Protein AF-A0A1H1AP13-F1 (afdb_monomer_lite)

Sequence (176 aa):
MIYRETSSQATGSPTQIRQRLNAAIDAIDATTFELAPALESARATYGHYDAITRGYETSLKTLRSADQSDPRVLGLLETGTKMLNTVRTNREFWCERYCQELERTNKLEVVRDQLLAARHRLDVAQQLAEGHAHLASLAAIGEPLPNAANTDQPELREALRLVHEAEALAELKEWS

Organism: NCBI:txid37928

pLDDT: mean 78.12, std 19.16, range [35.0, 97.81]

Foldseek 3Di:
DDDDPPPPPPPDDLVRLLVLLVVLLVLLVVVLVVLVVQLVVLVVQLVVLVVVLVVLVVVLVVLVPDPPVPVVSVVCNVVSVVVSVVSVVSSVVSVVSNVVSVVVSVVSVVLSVLSVVLSVLSVVVVVVVVVVVVVVVVVVVPDDDDDPPDDPPVSVVSSVVSSVVSVVVSPPPVSD

Structure (mmCIF, N/CA/C/O backbone):
data_AF-A0A1H1AP13-F1
#
_entry.id   AF-A0A1H1AP13-F1
#
loop_
_atom_site.group_PDB
_atom_site.id
_atom_site.type_symbol
_atom_site.label_atom_id
_atom_site.label_alt_id
_atom_site.label_comp_id
_atom_site.label_asym_id
_atom_site.label_entity_id
_atom_site.label_seq_id
_atom_site.pdbx_PDB_ins_code
_atom_site.Cartn_x
_atom_site.Cartn_y
_atom_site.Cartn_z
_atom_site.occupancy
_atom_site.B_iso_or_equiv
_atom_site.auth_seq_id
_atom_site.auth_comp_id
_atom_site.auth_asym_id
_atom_site.auth_atom_id
_atom_site.pdbx_PDB_model_num
ATOM 1 N N . MET A 1 1 ? 18.421 39.101 -28.434 1.00 40.34 1 MET A N 1
ATOM 2 C CA . MET A 1 1 ? 17.576 37.928 -28.736 1.00 40.34 1 MET A CA 1
ATOM 3 C C . MET A 1 1 ? 18.443 36.707 -28.468 1.00 40.34 1 MET A C 1
ATOM 5 O O . MET A 1 1 ? 19.355 36.446 -29.237 1.00 40.34 1 MET A O 1
ATOM 9 N N . ILE A 1 2 ? 18.309 36.111 -27.283 1.00 35.38 2 ILE A N 1
ATOM 10 C CA . ILE A 1 2 ? 19.203 35.051 -26.793 1.00 35.38 2 ILE A CA 1
ATOM 11 C C . ILE A 1 2 ? 18.565 33.715 -27.171 1.00 35.38 2 ILE A C 1
ATOM 13 O O . ILE A 1 2 ? 17.457 33.426 -26.723 1.00 35.38 2 ILE A O 1
ATOM 17 N N . TYR A 1 3 ? 19.248 32.929 -28.002 1.00 36.12 3 TYR A N 1
ATOM 18 C CA . TYR A 1 3 ? 18.907 31.530 -28.239 1.00 36.12 3 TYR A CA 1
ATOM 19 C C . TYR A 1 3 ? 19.113 30.761 -26.928 1.00 36.12 3 TYR A C 1
ATOM 21 O O . TYR A 1 3 ? 20.234 30.664 -26.433 1.00 36.12 3 TYR A O 1
ATOM 29 N N . ARG A 1 4 ? 18.031 30.249 -26.331 1.00 36.44 4 ARG A N 1
ATOM 30 C CA . ARG A 1 4 ? 18.119 29.204 -25.306 1.00 36.44 4 ARG A CA 1
ATOM 31 C C . ARG A 1 4 ? 18.186 27.862 -26.025 1.00 36.44 4 ARG A C 1
ATOM 33 O O . ARG A 1 4 ? 17.162 27.298 -26.394 1.00 36.44 4 ARG A O 1
ATOM 40 N N . GLU A 1 5 ? 19.403 27.373 -26.212 1.00 38.59 5 GLU A N 1
ATOM 41 C CA . GLU A 1 5 ? 19.666 25.950 -26.390 1.00 38.59 5 GLU A CA 1
ATOM 42 C C . GLU A 1 5 ? 19.413 25.249 -25.050 1.00 38.59 5 GLU A C 1
ATOM 44 O O . GLU A 1 5 ? 20.238 25.271 -24.142 1.00 38.59 5 GLU A O 1
ATOM 49 N N . THR A 1 6 ? 18.246 24.630 -24.906 1.00 36.41 6 THR A N 1
ATOM 50 C CA . THR A 1 6 ? 18.035 23.553 -23.931 1.00 36.41 6 THR A CA 1
ATOM 51 C C . THR A 1 6 ? 17.378 22.397 -24.660 1.00 36.41 6 THR A C 1
ATOM 53 O O . THR A 1 6 ? 16.194 22.110 -24.514 1.00 36.41 6 THR A O 1
ATOM 56 N N . SER A 1 7 ? 18.163 21.757 -25.516 1.00 35.00 7 SER A N 1
ATOM 57 C CA . SER A 1 7 ? 17.864 20.440 -26.068 1.00 35.00 7 SER A CA 1
ATOM 58 C C . SER A 1 7 ? 19.112 19.592 -25.885 1.00 35.00 7 SER A C 1
ATOM 60 O O . SER A 1 7 ? 19.772 19.212 -26.845 1.00 35.00 7 SER A O 1
ATOM 62 N N . SER A 1 8 ? 19.464 19.340 -24.621 1.00 36.06 8 SER A N 1
ATOM 63 C CA . SER A 1 8 ? 20.385 18.260 -24.274 1.00 36.06 8 SER A CA 1
ATOM 64 C C . SER A 1 8 ? 19.664 16.948 -24.582 1.00 36.06 8 SER A C 1
ATOM 66 O O . SER A 1 8 ? 18.977 16.377 -23.738 1.00 36.06 8 SER A O 1
ATOM 68 N N . GLN A 1 9 ? 19.709 16.538 -25.851 1.00 40.62 9 GLN A N 1
ATOM 69 C CA . GLN A 1 9 ? 19.342 15.195 -26.270 1.00 40.62 9 GLN A CA 1
ATOM 70 C C . GLN A 1 9 ? 20.326 14.248 -25.586 1.00 40.62 9 GLN A C 1
ATOM 72 O O . GLN A 1 9 ? 21.494 14.188 -25.959 1.00 40.62 9 GLN A O 1
ATOM 77 N N . ALA A 1 10 ? 19.868 13.545 -24.553 1.00 43.41 10 ALA A N 1
ATOM 78 C CA . ALA A 1 10 ? 20.636 12.489 -23.916 1.00 43.41 10 ALA A CA 1
ATOM 79 C C . ALA A 1 10 ? 20.844 11.340 -24.920 1.00 43.41 10 ALA A C 1
ATOM 81 O O . ALA A 1 10 ? 20.030 10.426 -25.029 1.00 43.41 10 ALA A O 1
ATOM 82 N N . THR A 1 11 ? 21.936 11.398 -25.680 1.00 51.25 11 THR A N 1
ATOM 83 C CA . THR A 1 11 ? 22.411 10.352 -26.591 1.00 51.25 11 THR A CA 1
ATOM 84 C C . THR A 1 11 ? 23.177 9.289 -25.803 1.00 51.25 11 THR A C 1
ATOM 86 O O . THR A 1 11 ? 24.394 9.155 -25.902 1.00 51.25 11 THR A O 1
ATOM 89 N N . GLY A 1 12 ? 22.461 8.533 -24.967 1.00 58.34 12 GLY A N 1
ATOM 90 C CA . GLY A 1 12 ? 23.021 7.342 -24.327 1.00 58.34 12 GLY A CA 1
ATOM 91 C C . GLY A 1 12 ? 23.107 6.185 -25.321 1.00 58.34 12 GLY A C 1
ATOM 92 O O . GLY A 1 12 ? 22.178 5.971 -26.101 1.00 58.34 12 GLY A O 1
ATOM 93 N N . SER A 1 13 ? 24.194 5.411 -25.299 1.00 74.12 13 SER A N 1
ATOM 94 C CA . SER A 1 13 ? 24.236 4.156 -26.056 1.00 74.12 13 SER A CA 1
ATOM 95 C C . SER A 1 13 ? 23.138 3.203 -25.550 1.00 74.12 13 SER A C 1
ATOM 97 O O . SER A 1 13 ? 22.792 3.249 -24.366 1.00 74.12 13 SER A O 1
ATOM 99 N N . PRO A 1 14 ? 22.593 2.300 -26.385 1.00 74.56 14 PRO A N 1
ATOM 100 C CA . PRO A 1 14 ? 21.587 1.325 -25.952 1.00 74.56 14 PRO A CA 1
ATOM 101 C C . PRO A 1 14 ? 21.986 0.545 -24.684 1.00 74.56 14 PRO A C 1
ATOM 103 O O . PRO A 1 14 ? 21.161 0.292 -23.811 1.00 74.56 14 PRO A O 1
ATOM 106 N N . THR A 1 15 ? 23.280 0.253 -24.519 1.00 78.50 15 THR A N 1
ATOM 107 C CA . THR A 1 15 ? 23.839 -0.357 -23.303 1.00 78.50 15 THR A CA 1
ATOM 108 C C . THR A 1 15 ? 23.698 0.540 -22.070 1.00 78.50 15 THR A C 1
ATOM 110 O O . THR A 1 15 ? 23.316 0.055 -21.007 1.00 78.50 15 THR A O 1
ATOM 113 N N . GLN A 1 16 ? 23.961 1.844 -22.196 1.00 77.88 16 GLN A N 1
ATOM 114 C CA . GLN A 1 16 ? 23.787 2.815 -21.107 1.00 77.88 16 GLN A CA 1
ATOM 115 C C . GLN A 1 16 ? 22.308 2.992 -20.738 1.00 77.88 16 GLN A C 1
ATOM 117 O O . GLN A 1 16 ? 21.977 3.095 -19.559 1.00 77.88 16 GLN A O 1
ATOM 122 N N . ILE A 1 17 ? 21.407 2.979 -21.727 1.00 76.94 17 ILE A N 1
ATOM 123 C CA . ILE A 1 17 ? 19.957 3.049 -21.490 1.00 76.94 17 ILE A CA 1
ATOM 124 C C . ILE A 1 17 ? 19.484 1.798 -20.743 1.00 76.94 17 ILE A C 1
ATOM 126 O O . ILE A 1 17 ? 18.766 1.917 -19.753 1.00 76.94 17 ILE A O 1
ATOM 130 N N . ARG A 1 18 ? 19.948 0.606 -21.142 1.00 82.69 18 ARG A N 1
ATOM 131 C CA . ARG A 1 18 ? 19.643 -0.643 -20.428 1.00 82.69 18 ARG A CA 1
ATOM 132 C C . ARG A 1 18 ? 20.149 -0.613 -18.982 1.00 82.69 18 ARG A C 1
ATOM 134 O O . ARG A 1 18 ? 19.433 -1.040 -18.083 1.00 82.69 18 ARG A O 1
ATOM 141 N N . GLN A 1 19 ? 21.357 -0.097 -18.746 1.00 86.44 19 GLN A N 1
ATOM 142 C CA . GLN A 1 19 ? 21.902 0.049 -17.391 1.00 86.44 19 GLN A CA 1
ATOM 143 C C . GLN A 1 19 ? 21.052 0.987 -16.526 1.00 86.44 19 GLN A C 1
ATOM 145 O O . GLN A 1 19 ? 20.745 0.634 -15.391 1.00 86.44 19 GLN A O 1
ATOM 150 N N . ARG A 1 20 ? 20.620 2.135 -17.065 1.00 82.31 20 ARG A N 1
ATOM 151 C CA . ARG A 1 20 ? 19.734 3.073 -16.353 1.00 82.31 20 ARG A CA 1
ATOM 152 C C . ARG A 1 20 ? 18.362 2.467 -16.061 1.00 82.31 20 ARG A C 1
ATOM 154 O O . ARG A 1 20 ? 17.877 2.605 -14.946 1.00 82.31 20 ARG A O 1
ATOM 161 N N . LEU A 1 21 ? 17.774 1.744 -17.018 1.00 83.69 21 LEU A N 1
ATOM 162 C CA . LEU A 1 21 ? 16.519 1.011 -16.810 1.00 83.69 21 LEU A CA 1
ATOM 163 C C . LEU A 1 21 ? 16.643 -0.021 -15.684 1.00 83.69 21 LEU A C 1
ATOM 165 O O . LEU A 1 21 ? 15.774 -0.080 -14.823 1.00 83.69 21 LEU A O 1
ATOM 169 N N . ASN A 1 22 ? 17.724 -0.807 -15.662 1.00 87.50 22 ASN A N 1
ATOM 170 C CA . ASN A 1 22 ? 17.950 -1.782 -14.593 1.00 87.50 22 ASN A CA 1
ATOM 171 C C . ASN A 1 22 ? 18.144 -1.099 -13.234 1.00 87.50 22 ASN A C 1
ATOM 173 O O . ASN A 1 22 ? 17.506 -1.505 -12.275 1.00 87.50 22 ASN A O 1
ATOM 177 N N . ALA A 1 23 ? 18.939 -0.027 -13.166 1.00 85.94 23 ALA A N 1
ATOM 178 C CA . ALA A 1 23 ? 19.123 0.725 -11.926 1.00 85.94 23 ALA A CA 1
ATOM 179 C C . ALA A 1 23 ? 17.803 1.326 -11.403 1.00 85.94 23 ALA A C 1
ATOM 181 O O . ALA A 1 23 ? 17.559 1.310 -10.201 1.00 85.94 23 ALA A O 1
ATOM 182 N N . ALA A 1 24 ? 16.935 1.820 -12.294 1.00 83.75 24 ALA A N 1
ATOM 183 C CA . ALA A 1 24 ? 15.614 2.326 -11.924 1.00 83.75 24 ALA A CA 1
ATOM 184 C C . ALA A 1 24 ? 14.678 1.211 -11.420 1.00 83.75 24 ALA A C 1
ATOM 186 O O . ALA A 1 24 ? 13.960 1.416 -10.444 1.00 83.75 24 ALA A O 1
ATOM 187 N N . ILE A 1 25 ? 14.707 0.027 -12.045 1.00 88.50 25 ILE A 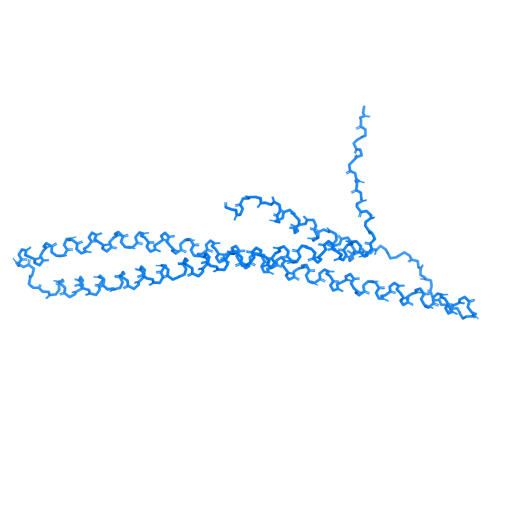N 1
ATOM 188 C CA . ILE A 1 25 ? 13.960 -1.152 -11.572 1.00 88.50 25 ILE A CA 1
ATOM 189 C C . ILE A 1 25 ? 14.455 -1.573 -10.182 1.00 88.50 25 ILE A C 1
ATOM 191 O O . ILE A 1 25 ? 13.638 -1.742 -9.282 1.00 88.50 25 ILE A O 1
ATOM 195 N N . ASP A 1 26 ? 15.773 -1.678 -9.990 1.00 88.94 26 ASP A N 1
ATOM 196 C CA . ASP A 1 26 ? 16.375 -2.061 -8.708 1.00 88.94 26 ASP A CA 1
ATOM 197 C C . ASP A 1 26 ? 16.027 -1.053 -7.598 1.00 88.94 26 ASP A C 1
ATOM 199 O O . ASP A 1 26 ? 15.736 -1.444 -6.467 1.00 88.94 26 ASP A O 1
ATOM 203 N N . ALA A 1 27 ? 16.005 0.246 -7.918 1.00 86.50 27 ALA A N 1
ATOM 204 C CA . ALA A 1 27 ? 15.595 1.292 -6.985 1.00 86.50 27 ALA A CA 1
ATOM 205 C C . ALA A 1 27 ? 14.118 1.157 -6.578 1.00 86.50 27 ALA A C 1
ATOM 207 O O . ALA A 1 27 ? 13.807 1.227 -5.390 1.00 86.50 27 ALA A O 1
ATOM 208 N N . ILE A 1 28 ? 13.213 0.909 -7.532 1.00 86.81 28 ILE A N 1
ATOM 209 C CA . ILE A 1 28 ? 11.789 0.692 -7.232 1.00 86.81 28 ILE A CA 1
ATOM 2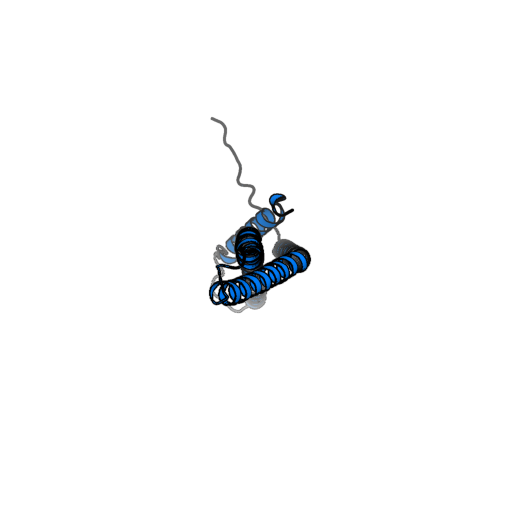10 C C . ILE A 1 28 ? 11.585 -0.580 -6.406 1.00 86.81 28 ILE A C 1
ATOM 212 O O . ILE A 1 28 ? 10.776 -0.572 -5.477 1.00 86.81 28 ILE A O 1
ATOM 216 N N . ASP A 1 29 ? 12.321 -1.653 -6.697 1.00 88.38 29 ASP A N 1
ATOM 217 C CA . ASP A 1 29 ? 12.256 -2.899 -5.929 1.00 88.38 29 ASP A CA 1
ATOM 218 C C . ASP A 1 29 ? 12.717 -2.678 -4.480 1.00 88.38 29 ASP A C 1
ATOM 220 O O . ASP A 1 29 ? 12.054 -3.138 -3.546 1.00 88.38 29 ASP A O 1
ATOM 224 N N . ALA A 1 30 ? 13.785 -1.900 -4.274 1.00 88.75 30 ALA A N 1
ATOM 225 C CA . ALA A 1 30 ? 14.239 -1.507 -2.942 1.00 88.75 30 ALA A CA 1
ATOM 226 C C . ALA A 1 30 ? 13.192 -0.659 -2.199 1.00 88.75 30 ALA A C 1
ATOM 228 O O . ALA A 1 30 ? 12.838 -0.978 -1.065 1.00 88.75 30 ALA A O 1
ATOM 229 N N . THR A 1 31 ? 12.626 0.369 -2.840 1.00 88.19 31 THR A N 1
ATOM 230 C CA . THR A 1 31 ? 11.577 1.205 -2.228 1.00 88.19 31 THR A CA 1
ATOM 231 C C . THR A 1 31 ? 10.316 0.399 -1.910 1.00 88.19 31 THR A C 1
ATOM 233 O O . THR A 1 31 ? 9.718 0.567 -0.849 1.00 88.19 31 THR A O 1
ATOM 236 N N . THR A 1 32 ? 9.913 -0.519 -2.789 1.00 88.75 32 THR A N 1
ATOM 237 C CA . THR A 1 32 ? 8.756 -1.397 -2.559 1.00 88.75 32 THR A CA 1
ATOM 238 C C . THR A 1 32 ? 8.997 -2.313 -1.359 1.00 88.75 32 THR A C 1
ATOM 240 O O . THR A 1 32 ? 8.108 -2.493 -0.524 1.00 88.75 32 THR A O 1
ATOM 243 N N . PHE A 1 33 ? 10.214 -2.847 -1.228 1.00 89.56 33 PHE A N 1
ATOM 244 C CA . PHE A 1 33 ? 10.619 -3.641 -0.071 1.00 89.56 33 PHE A CA 1
ATOM 245 C C . PHE A 1 33 ? 10.576 -2.830 1.235 1.00 89.56 33 PHE A C 1
ATOM 247 O O . PHE A 1 33 ? 10.092 -3.331 2.249 1.00 89.56 33 PHE A O 1
ATOM 254 N N . GLU A 1 34 ? 11.021 -1.571 1.214 1.00 89.44 34 GLU A N 1
ATOM 255 C CA . GLU A 1 34 ? 10.985 -0.670 2.375 1.00 89.44 34 GLU A CA 1
ATOM 256 C C . GLU A 1 34 ? 9.564 -0.235 2.773 1.00 89.44 34 GLU A C 1
ATOM 258 O O . GLU A 1 34 ? 9.293 -0.043 3.959 1.00 89.44 34 GLU A O 1
ATOM 263 N N . LEU A 1 35 ? 8.638 -0.117 1.815 1.00 89.44 35 LEU A N 1
ATOM 264 C CA . LEU A 1 35 ? 7.238 0.248 2.071 1.00 89.44 35 LEU A CA 1
ATOM 265 C C . LEU A 1 35 ? 6.383 -0.925 2.571 1.00 89.44 35 LEU A C 1
ATOM 267 O O . LEU A 1 35 ? 5.387 -0.705 3.265 1.00 89.44 35 LEU A O 1
ATOM 271 N N . ALA A 1 36 ? 6.755 -2.170 2.263 1.00 90.62 36 ALA A N 1
ATOM 272 C CA . ALA A 1 36 ? 5.966 -3.348 2.630 1.00 90.62 36 ALA A CA 1
ATOM 273 C C . ALA A 1 36 ? 5.649 -3.446 4.144 1.00 90.62 36 ALA A C 1
ATOM 275 O O . ALA A 1 36 ? 4.489 -3.701 4.488 1.00 90.62 36 ALA A O 1
ATOM 276 N N . PRO A 1 37 ? 6.593 -3.181 5.075 1.00 93.69 37 PRO A N 1
ATOM 277 C CA . PRO A 1 37 ? 6.293 -3.134 6.506 1.00 93.69 37 PRO A CA 1
ATOM 278 C C . PRO A 1 37 ? 5.300 -2.033 6.894 1.00 93.69 37 PRO A C 1
ATOM 280 O O . PRO A 1 37 ? 4.475 -2.246 7.783 1.00 93.69 37 PRO A O 1
ATOM 283 N N . ALA A 1 38 ? 5.360 -0.863 6.249 1.00 90.19 38 ALA A N 1
ATOM 284 C CA . ALA A 1 38 ? 4.451 0.247 6.530 1.00 90.19 38 ALA A CA 1
ATOM 285 C C . ALA A 1 38 ? 3.016 -0.091 6.100 1.00 90.19 38 ALA A C 1
ATOM 287 O O . ALA A 1 38 ? 2.081 0.100 6.882 1.00 90.19 38 ALA A O 1
ATOM 288 N N . LEU A 1 39 ? 2.853 -0.681 4.911 1.00 94.31 39 LEU A N 1
ATOM 289 C CA . LEU A 1 39 ? 1.562 -1.149 4.408 1.00 94.31 39 LEU A CA 1
ATOM 290 C C . LEU A 1 39 ? 0.963 -2.241 5.306 1.00 94.31 39 LEU A C 1
ATOM 292 O O . LEU A 1 39 ? -0.210 -2.160 5.680 1.00 94.31 39 LEU A O 1
ATOM 296 N N . GLU A 1 40 ? 1.762 -3.242 5.689 1.00 95.38 40 GLU A N 1
ATOM 297 C CA . GLU A 1 40 ? 1.299 -4.330 6.557 1.00 95.38 40 GLU A CA 1
ATOM 298 C C . GLU A 1 40 ? 0.945 -3.816 7.961 1.00 95.38 40 GLU A C 1
ATOM 300 O O . GLU A 1 40 ? -0.089 -4.186 8.517 1.00 95.38 40 GLU A O 1
ATOM 305 N N . SER A 1 41 ? 1.738 -2.891 8.511 1.00 95.06 41 SER A N 1
ATOM 306 C CA . SER A 1 41 ? 1.453 -2.241 9.794 1.00 95.06 41 SER A CA 1
ATOM 307 C C . SER A 1 41 ? 0.145 -1.442 9.759 1.00 95.06 41 SER A C 1
ATOM 309 O O . SER A 1 41 ? -0.701 -1.593 10.648 1.00 95.06 41 SER A O 1
ATOM 311 N N . ALA A 1 42 ? -0.075 -0.640 8.712 1.00 93.88 42 ALA A N 1
ATOM 312 C CA . ALA A 1 42 ? -1.309 0.122 8.539 1.00 93.88 42 ALA A CA 1
ATOM 313 C C . ALA A 1 42 ? -2.528 -0.805 8.403 1.00 93.88 42 ALA A C 1
ATOM 315 O O . ALA A 1 42 ? -3.545 -0.593 9.067 1.00 93.88 42 ALA A O 1
ATOM 316 N N . ARG A 1 43 ? -2.405 -1.882 7.615 1.00 97.19 43 ARG A N 1
ATOM 317 C CA . ARG A 1 43 ? -3.446 -2.902 7.435 1.00 97.19 43 ARG A CA 1
ATOM 318 C C . ARG A 1 43 ? -3.796 -3.607 8.745 1.00 97.19 43 ARG A C 1
ATOM 320 O O . ARG A 1 43 ? -4.975 -3.719 9.087 1.00 97.19 43 ARG A O 1
ATOM 327 N N . ALA A 1 44 ? -2.788 -4.072 9.482 1.00 97.50 44 ALA A N 1
ATOM 328 C CA . ALA A 1 44 ? -2.972 -4.757 10.757 1.00 97.50 44 ALA A CA 1
ATOM 329 C C . ALA A 1 44 ? -3.622 -3.832 11.795 1.00 97.50 44 ALA A C 1
ATOM 331 O O . ALA A 1 44 ? -4.567 -4.226 12.483 1.00 97.50 44 ALA A O 1
ATOM 332 N N . THR A 1 45 ? -3.169 -2.578 11.864 1.00 97.25 45 THR A N 1
ATOM 333 C CA . THR A 1 45 ? -3.689 -1.586 12.811 1.00 97.25 45 THR A CA 1
ATOM 334 C C . THR A 1 45 ? -5.130 -1.198 12.487 1.00 97.25 45 THR A C 1
ATOM 336 O O . THR A 1 45 ? -5.980 -1.183 13.381 1.00 97.25 45 THR A O 1
ATOM 339 N N . TYR A 1 46 ? -5.448 -0.969 11.211 1.00 97.00 46 TYR A N 1
ATOM 340 C CA . TYR A 1 46 ? -6.824 -0.765 10.759 1.00 97.00 46 TYR A CA 1
ATOM 341 C C . TYR A 1 46 ? -7.725 -1.949 11.144 1.00 97.00 46 TYR A C 1
ATOM 343 O O . TYR A 1 46 ? -8.776 -1.751 11.759 1.00 97.00 46 TYR A O 1
ATOM 351 N N . GLY A 1 47 ? -7.289 -3.184 10.864 1.00 96.81 47 GLY A N 1
ATOM 352 C CA . GLY A 1 47 ? -8.027 -4.396 11.227 1.00 96.81 47 GLY A CA 1
ATOM 353 C C . GLY A 1 47 ? -8.256 -4.532 12.736 1.00 96.81 47 GLY A C 1
ATOM 354 O O . GLY A 1 47 ? -9.335 -4.942 13.169 1.00 96.81 47 GLY A O 1
ATOM 355 N N . HIS A 1 48 ? -7.280 -4.124 13.551 1.00 97.81 48 HIS A N 1
ATOM 356 C CA . HIS A 1 48 ? -7.408 -4.106 15.005 1.00 97.81 48 HIS A CA 1
ATOM 357 C C . HIS A 1 48 ? -8.477 -3.110 15.482 1.00 97.81 48 HIS A C 1
ATOM 359 O O . HIS A 1 48 ? -9.371 -3.484 16.246 1.00 97.81 48 HIS A O 1
ATOM 365 N N . TYR A 1 49 ? -8.446 -1.864 14.998 1.00 97.62 49 TYR A N 1
ATOM 366 C CA . TYR A 1 49 ? -9.456 -0.860 15.354 1.00 97.62 49 TYR A CA 1
ATOM 367 C C . TYR A 1 49 ? -10.853 -1.216 14.842 1.00 97.62 49 TYR A C 1
ATOM 369 O O . TYR A 1 49 ? -11.846 -0.932 15.518 1.00 97.62 49 TYR A O 1
ATOM 377 N N . ASP A 1 50 ? -10.958 -1.876 13.690 1.00 97.62 50 ASP A N 1
ATOM 378 C CA . ASP A 1 50 ? -12.230 -2.393 13.194 1.00 97.62 50 ASP A CA 1
ATOM 379 C C . ASP A 1 50 ? -12.806 -3.491 14.108 1.00 97.62 50 ASP A C 1
ATOM 381 O O . ASP A 1 50 ? -13.985 -3.446 14.476 1.00 97.62 50 ASP A O 1
ATOM 385 N N . ALA A 1 51 ? -11.972 -4.432 14.563 1.00 97.69 51 ALA A N 1
ATOM 3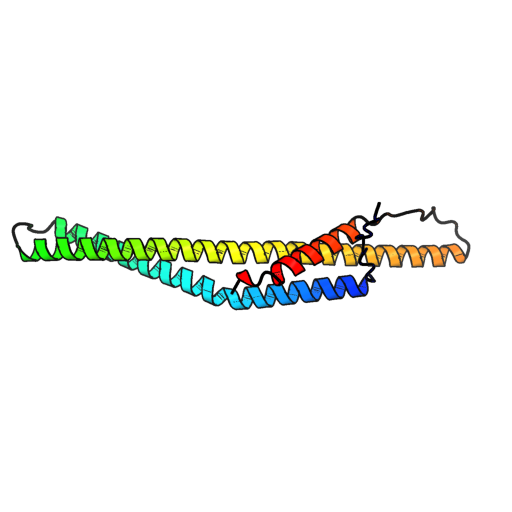86 C CA . ALA A 1 51 ? -12.387 -5.460 15.517 1.00 97.69 51 ALA A CA 1
ATOM 387 C C . ALA A 1 51 ? -12.833 -4.858 16.863 1.00 97.69 51 ALA A C 1
ATOM 389 O O . ALA A 1 51 ? -13.884 -5.235 17.391 1.00 97.69 51 ALA A O 1
ATOM 390 N N . ILE A 1 52 ? -12.087 -3.880 17.393 1.00 97.44 52 ILE A N 1
ATOM 391 C CA . ILE A 1 52 ? -12.455 -3.168 18.627 1.00 97.44 52 ILE A CA 1
ATOM 392 C C . ILE A 1 52 ? -13.784 -2.427 18.448 1.00 97.44 52 ILE A C 1
ATOM 394 O O . ILE A 1 52 ? -14.649 -2.495 19.323 1.00 97.44 52 ILE A O 1
ATOM 398 N N . THR A 1 53 ? -13.980 -1.755 17.308 1.00 97.69 53 THR A N 1
ATOM 399 C CA . THR A 1 53 ? -15.221 -1.027 17.001 1.00 97.69 53 THR A CA 1
ATOM 400 C C . THR A 1 53 ? -16.422 -1.970 17.063 1.00 97.69 53 THR A C 1
ATOM 402 O O . THR A 1 53 ? -17.381 -1.697 17.787 1.00 97.69 53 THR A O 1
ATOM 405 N N . ARG A 1 54 ? -16.340 -3.128 16.394 1.00 97.19 54 ARG A N 1
ATOM 406 C CA . ARG A 1 54 ? -17.392 -4.160 16.422 1.00 97.19 54 ARG A CA 1
ATOM 407 C C . ARG A 1 54 ? -17.632 -4.719 17.828 1.00 97.19 54 ARG A C 1
ATOM 409 O O . ARG A 1 54 ? -18.781 -4.971 18.205 1.00 97.19 54 ARG A O 1
ATOM 416 N N . GLY A 1 55 ? -16.575 -4.877 18.626 1.00 97.31 55 GLY A N 1
ATOM 417 C CA . GLY A 1 55 ? -16.670 -5.297 20.027 1.00 97.31 55 GLY A CA 1
ATOM 418 C C . GLY A 1 55 ? -17.450 -4.303 20.892 1.00 97.31 55 GLY A C 1
ATOM 419 O O . GLY A 1 55 ? -18.371 -4.697 21.616 1.00 97.31 55 GLY A O 1
ATOM 420 N N . TYR A 1 56 ? -17.147 -3.008 20.776 1.00 97.00 56 TYR A N 1
ATOM 421 C CA . TYR A 1 56 ? -17.891 -1.953 21.470 1.00 97.00 56 TYR A CA 1
ATOM 422 C C . TYR A 1 56 ? -19.339 -1.858 21.000 1.00 97.00 56 TYR A C 1
ATOM 424 O O . TYR A 1 56 ? -20.237 -1.762 21.832 1.00 97.00 56 TYR A O 1
ATOM 432 N N . GLU A 1 57 ? -19.594 -1.919 19.692 1.00 96.81 57 GLU A N 1
ATOM 433 C CA . GLU A 1 57 ? -20.954 -1.897 19.142 1.00 96.81 57 GLU A CA 1
ATOM 434 C C . GLU A 1 57 ? -21.804 -3.050 19.682 1.00 96.81 57 GLU A C 1
ATOM 436 O O . GLU A 1 57 ? -22.944 -2.837 20.103 1.00 96.81 57 GLU A O 1
ATOM 441 N N . THR A 1 58 ? -21.229 -4.252 19.742 1.00 96.88 58 THR A N 1
ATOM 442 C CA . THR A 1 58 ? -21.885 -5.438 20.307 1.00 96.88 58 THR A CA 1
ATOM 443 C C . THR A 1 58 ? -22.167 -5.254 21.797 1.00 96.88 58 THR A C 1
ATOM 445 O O . THR A 1 58 ? -23.290 -5.469 22.249 1.00 96.88 58 THR A O 1
ATOM 448 N N . SER A 1 59 ? -21.176 -4.788 22.558 1.00 95.12 59 SER A N 1
ATOM 449 C CA . SER A 1 59 ? -21.295 -4.591 24.007 1.00 95.12 59 SER A CA 1
ATOM 450 C C . SER A 1 59 ? -22.329 -3.516 24.352 1.00 95.12 59 SER A C 1
ATOM 452 O O . SER A 1 59 ? -23.174 -3.713 25.223 1.00 95.12 59 SER A O 1
ATOM 454 N N . LEU A 1 60 ? -22.327 -2.399 23.620 1.00 96.12 60 LEU A N 1
ATOM 455 C CA . LEU A 1 60 ? -23.312 -1.328 23.770 1.00 96.12 60 LEU A CA 1
ATOM 456 C C . LEU A 1 60 ? -24.715 -1.775 23.368 1.00 96.12 60 LEU A C 1
ATOM 458 O O . LEU A 1 60 ? -25.680 -1.366 24.006 1.00 96.12 60 LEU A O 1
ATOM 462 N N . LYS A 1 61 ? -24.857 -2.621 22.342 1.00 96.00 61 LYS A N 1
ATOM 463 C CA . LYS A 1 61 ? -26.153 -3.208 21.982 1.00 96.00 61 LYS A CA 1
ATOM 464 C C . LYS A 1 61 ? -26.718 -4.040 23.137 1.00 96.00 61 LYS A C 1
ATOM 466 O O . LYS A 1 61 ? -27.881 -3.858 23.481 1.00 96.00 61 LYS A O 1
ATOM 471 N N . THR A 1 62 ? -25.892 -4.876 23.767 1.00 95.06 62 THR A N 1
ATOM 472 C CA . THR A 1 62 ? -26.284 -5.668 24.944 1.00 95.06 62 THR A CA 1
ATOM 473 C C . THR A 1 62 ? -26.651 -4.778 26.133 1.00 95.06 62 THR A C 1
ATOM 475 O O . THR A 1 62 ? -27.697 -4.974 26.749 1.00 95.06 62 THR A O 1
ATOM 478 N N . LEU A 1 63 ? -25.849 -3.749 26.424 1.00 93.56 63 LEU A N 1
ATOM 479 C CA . LEU A 1 63 ? -26.132 -2.804 27.510 1.00 93.56 63 LEU A CA 1
ATOM 480 C C . LEU A 1 63 ? -27.424 -2.009 27.278 1.00 93.56 63 LEU A C 1
ATOM 482 O O . LEU A 1 63 ? -28.164 -1.763 28.221 1.00 93.56 63 LEU A O 1
ATOM 486 N N . ARG A 1 64 ? -27.743 -1.651 26.028 1.00 93.50 64 ARG A N 1
ATOM 487 C CA . ARG A 1 64 ? -29.001 -0.959 25.687 1.00 93.50 64 ARG A CA 1
ATOM 488 C C . ARG A 1 64 ? -30.237 -1.826 25.915 1.00 93.50 64 ARG A C 1
ATOM 490 O O . ARG A 1 64 ? -31.307 -1.272 26.141 1.00 93.50 64 ARG A O 1
ATOM 497 N N . SER A 1 65 ? -30.100 -3.151 25.852 1.00 92.44 65 SER A N 1
ATOM 498 C CA . SER A 1 65 ? -31.178 -4.091 26.188 1.00 92.44 65 SER A CA 1
ATOM 499 C C . SER A 1 65 ? -31.272 -4.433 27.679 1.00 92.44 65 SER A C 1
ATOM 501 O O . SER A 1 65 ? -32.224 -5.098 28.078 1.00 92.44 65 SER A O 1
ATOM 503 N N . ALA A 1 66 ? -30.300 -4.011 28.493 1.00 91.44 66 ALA A N 1
ATOM 504 C CA . ALA A 1 66 ? -30.339 -4.183 29.941 1.00 91.44 66 ALA A CA 1
ATOM 505 C C . ALA A 1 66 ? -31.240 -3.127 30.606 1.00 91.44 66 ALA A C 1
ATOM 507 O O . ALA A 1 66 ? -31.706 -2.186 29.961 1.00 91.44 66 ALA A O 1
ATOM 508 N N . ASP A 1 67 ? -31.478 -3.281 31.908 1.00 86.69 67 ASP A N 1
ATOM 509 C CA . ASP A 1 67 ? -32.246 -2.317 32.692 1.00 86.69 67 ASP A CA 1
ATOM 510 C C . ASP A 1 67 ? -31.510 -0.969 32.778 1.00 86.69 67 ASP A C 1
ATOM 512 O O . ASP A 1 67 ? -30.515 -0.816 33.487 1.00 86.69 67 ASP A O 1
ATOM 516 N N . GLN A 1 68 ? -32.012 0.018 32.036 1.00 83.25 68 GLN A N 1
ATOM 517 C CA . GLN A 1 68 ? -31.444 1.366 31.979 1.00 83.25 68 GLN A CA 1
ATOM 518 C C . GLN A 1 68 ? -31.817 2.228 33.194 1.00 83.25 68 GLN A C 1
ATOM 520 O O . GLN A 1 68 ? -31.386 3.376 33.270 1.00 83.25 68 GLN A O 1
ATOM 525 N N . SER A 1 69 ? -32.603 1.706 34.142 1.00 88.75 69 SER A N 1
ATOM 526 C CA . SER A 1 69 ? -32.832 2.377 35.424 1.00 88.75 69 SER A CA 1
ATOM 527 C C . SER A 1 69 ? -31.663 2.194 36.402 1.00 88.75 69 SER A C 1
ATOM 529 O O . SER A 1 69 ? -31.524 2.988 37.335 1.00 88.75 69 SER A O 1
ATOM 531 N N . ASP A 1 70 ? -30.772 1.218 36.166 1.00 92.62 70 ASP A N 1
ATOM 532 C CA . ASP A 1 70 ? -29.546 1.057 36.949 1.00 92.62 70 ASP A CA 1
ATOM 533 C C . ASP A 1 70 ? -28.509 2.133 36.546 1.00 92.62 70 ASP A C 1
ATOM 535 O O . ASP A 1 70 ? -28.023 2.143 35.406 1.00 92.62 70 ASP A O 1
ATOM 539 N N . PRO A 1 71 ? -28.093 3.022 37.469 1.00 91.19 71 PRO A N 1
ATOM 540 C CA . PRO A 1 71 ? -27.120 4.075 37.177 1.00 91.19 71 PRO A CA 1
ATOM 541 C C . PRO A 1 71 ? -25.756 3.539 36.712 1.00 91.19 71 PRO A C 1
ATOM 543 O O . PRO A 1 71 ? -25.029 4.235 36.002 1.00 91.19 71 PRO A O 1
ATOM 546 N N . ARG A 1 72 ? -25.399 2.294 37.055 1.00 93.50 72 ARG A N 1
ATOM 547 C CA . ARG A 1 72 ? -24.167 1.647 36.575 1.00 93.50 72 ARG A CA 1
ATOM 548 C C . ARG A 1 72 ? -24.256 1.316 35.089 1.00 93.50 72 ARG A C 1
ATOM 550 O O . ARG A 1 72 ? -23.282 1.511 34.364 1.00 93.50 72 ARG A O 1
ATOM 557 N N . VAL A 1 73 ? -25.422 0.858 34.628 1.00 92.88 73 VAL A N 1
ATOM 558 C CA . VAL A 1 73 ? -25.676 0.571 33.207 1.00 92.88 73 VAL A CA 1
ATOM 559 C C . VAL A 1 73 ? -25.619 1.866 32.400 1.00 92.88 73 VAL A C 1
ATOM 561 O O . VAL A 1 73 ? -24.962 1.902 31.360 1.00 92.88 73 VAL A O 1
ATOM 564 N N . LEU A 1 74 ? -26.207 2.953 32.912 1.00 93.19 74 LEU A N 1
ATOM 565 C CA . LEU A 1 74 ? -26.121 4.277 32.286 1.00 93.19 74 LEU A CA 1
ATOM 566 C C . LEU A 1 74 ? -24.672 4.784 32.184 1.00 93.19 74 LEU A C 1
ATOM 568 O O . LEU A 1 74 ? -24.256 5.223 31.111 1.00 93.19 74 LEU A O 1
ATOM 572 N N . GLY A 1 75 ? -23.874 4.655 33.250 1.00 94.25 75 GLY A N 1
ATOM 573 C CA . GLY A 1 75 ? -22.458 5.044 33.234 1.00 94.25 75 GLY A CA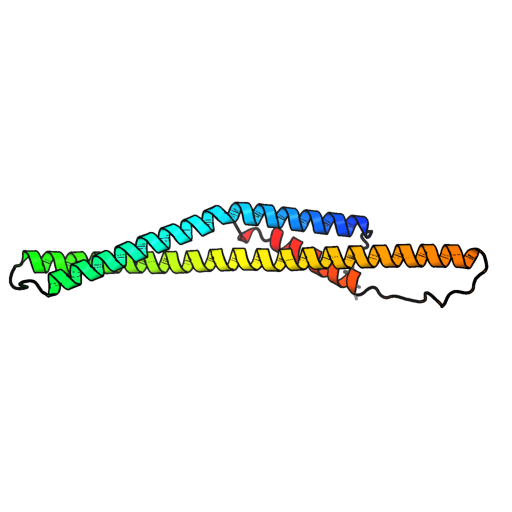 1
ATOM 574 C C . GLY A 1 75 ? -21.608 4.236 32.242 1.00 94.25 75 GLY A C 1
ATOM 575 O O . GLY A 1 75 ? -20.753 4.795 31.546 1.00 94.25 75 GLY A O 1
ATOM 576 N N . LEU A 1 76 ? -21.867 2.928 32.121 1.00 95.25 76 LEU A N 1
ATOM 577 C CA . LEU A 1 76 ? -21.221 2.065 31.125 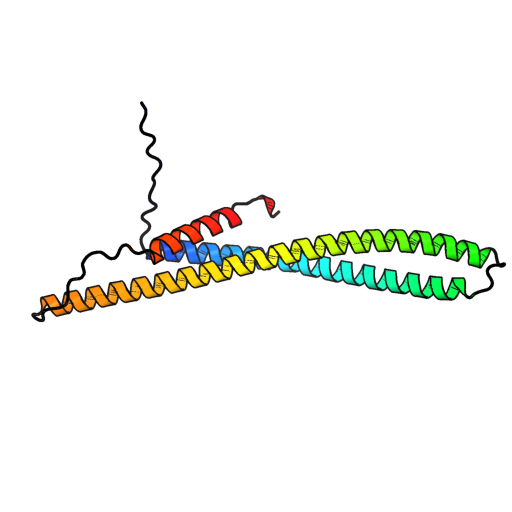1.00 95.25 76 LEU A CA 1
ATOM 578 C C . LEU A 1 76 ? -21.647 2.409 29.693 1.00 95.25 76 LEU A C 1
ATOM 580 O O . LEU A 1 76 ? -20.806 2.399 28.796 1.00 95.25 76 LEU A O 1
ATOM 584 N N . LEU A 1 77 ? -22.921 2.745 29.469 1.00 95.00 77 LEU A N 1
ATOM 585 C CA . LEU A 1 77 ? -23.416 3.199 28.168 1.00 95.00 77 LEU A CA 1
ATOM 586 C C . LEU A 1 77 ? -22.761 4.513 27.741 1.00 95.00 77 LEU A C 1
ATOM 588 O O . LEU A 1 77 ? -22.318 4.627 26.596 1.00 95.00 77 LEU A O 1
ATOM 592 N N . GLU A 1 78 ? -22.663 5.487 28.646 1.00 95.38 78 GLU A N 1
ATOM 593 C CA . GLU A 1 78 ? -22.024 6.771 28.361 1.00 95.38 78 GLU A CA 1
ATOM 594 C C . GLU A 1 78 ? -20.531 6.585 28.057 1.00 95.38 78 GLU A C 1
ATOM 596 O O . GLU A 1 78 ? -20.039 7.032 27.016 1.00 95.38 78 GLU A O 1
ATOM 601 N N . THR A 1 79 ? -19.817 5.867 28.927 1.00 96.00 79 THR A N 1
ATOM 602 C CA . THR A 1 79 ? -18.377 5.613 28.774 1.00 96.00 79 THR A CA 1
ATOM 603 C C . THR A 1 79 ? -18.093 4.800 27.516 1.00 96.00 79 THR A C 1
ATOM 605 O O . THR A 1 79 ? -17.254 5.190 26.705 1.00 96.00 79 THR A O 1
ATOM 608 N N . GLY A 1 80 ? -18.827 3.708 27.298 1.00 96.75 80 GLY A N 1
ATOM 609 C CA . GLY A 1 80 ? -18.673 2.863 26.118 1.00 96.75 80 GLY A CA 1
ATOM 610 C C . GLY A 1 80 ? -18.986 3.609 24.822 1.00 96.75 80 GLY A C 1
ATOM 611 O O . GLY A 1 80 ? -18.298 3.401 23.828 1.00 96.75 80 GLY A O 1
ATOM 612 N N . THR A 1 81 ? -19.957 4.531 24.827 1.00 97.00 81 THR A N 1
ATOM 613 C CA . THR A 1 81 ? -20.254 5.378 23.659 1.00 97.00 81 THR A CA 1
ATOM 614 C C . THR A 1 81 ? -19.107 6.347 23.364 1.00 97.00 81 THR A C 1
ATOM 616 O O . THR A 1 81 ? -18.711 6.483 22.207 1.00 97.00 81 THR A O 1
ATOM 619 N N . LYS A 1 82 ? -18.521 6.977 24.393 1.00 97.25 82 LYS A N 1
ATOM 620 C CA . LYS A 1 82 ? -17.334 7.836 24.229 1.00 97.25 82 LYS A CA 1
ATOM 621 C C . LYS A 1 82 ? -16.144 7.045 23.682 1.00 97.25 82 LYS A C 1
ATOM 623 O O . LYS A 1 82 ? -15.528 7.477 22.713 1.00 97.25 82 LYS A O 1
ATOM 628 N N . MET A 1 83 ? -15.864 5.867 24.246 1.00 96.25 83 MET A N 1
ATOM 629 C CA . MET A 1 83 ? -14.778 5.000 23.775 1.00 96.25 83 MET A CA 1
ATOM 630 C C . MET A 1 83 ? -15.005 4.522 22.338 1.00 96.25 83 MET A C 1
ATOM 632 O O . MET A 1 83 ? -14.077 4.574 21.536 1.00 96.25 83 MET A O 1
ATOM 636 N N . LEU A 1 84 ? -16.233 4.125 21.985 1.00 97.44 84 LEU A N 1
ATOM 637 C CA . LEU A 1 84 ? -16.585 3.742 20.617 1.00 97.44 84 LEU A CA 1
ATOM 638 C C . LEU A 1 84 ? -16.299 4.875 19.627 1.00 97.44 84 LEU A C 1
ATOM 640 O O . LEU A 1 84 ? -15.733 4.622 18.567 1.00 97.44 84 LEU A O 1
ATOM 644 N N . ASN A 1 85 ? -16.654 6.116 19.967 1.00 96.69 85 ASN A N 1
ATOM 645 C CA . ASN A 1 85 ? -16.376 7.263 19.104 1.00 96.69 85 ASN A CA 1
ATOM 646 C C . ASN A 1 85 ? -14.867 7.468 18.906 1.00 96.69 85 ASN A C 1
ATOM 648 O O . ASN A 1 85 ? -14.427 7.592 17.768 1.00 96.69 85 ASN A O 1
ATOM 652 N N . THR A 1 86 ? -14.065 7.407 19.973 1.00 96.81 86 THR A N 1
ATOM 653 C CA . THR A 1 86 ? -12.598 7.501 19.873 1.00 96.81 86 THR A CA 1
ATOM 654 C C . THR A 1 86 ? -12.009 6.401 18.988 1.00 96.81 86 THR A C 1
ATOM 656 O O . THR A 1 86 ? -11.169 6.663 18.129 1.00 96.81 86 THR A O 1
ATOM 659 N N . VAL A 1 87 ? -12.454 5.156 19.172 1.00 97.00 87 VAL A N 1
ATOM 660 C CA . VAL A 1 87 ? -11.986 4.014 18.373 1.00 97.00 87 VAL A CA 1
ATOM 661 C C . VAL A 1 87 ? -12.390 4.175 16.907 1.00 97.00 87 VAL A C 1
ATOM 663 O O . VAL A 1 87 ? -11.576 3.881 16.038 1.00 97.00 87 VAL A O 1
ATOM 666 N N . ARG A 1 88 ? -13.594 4.683 16.612 1.00 97.56 88 ARG A N 1
ATOM 667 C CA . ARG A 1 88 ? -14.039 4.961 15.237 1.00 97.56 88 ARG A CA 1
ATOM 668 C C . ARG A 1 88 ? -13.179 6.017 14.554 1.00 97.56 88 ARG A C 1
ATOM 670 O O . ARG A 1 88 ? -12.735 5.771 13.440 1.00 97.56 88 ARG A O 1
ATOM 677 N N . THR A 1 89 ? -12.874 7.121 15.237 1.00 97.50 89 THR A N 1
ATOM 678 C CA . THR A 1 89 ? -11.961 8.145 14.708 1.00 97.50 89 THR A CA 1
ATOM 679 C C . THR A 1 89 ? -10.579 7.560 14.414 1.00 97.50 89 THR A C 1
ATOM 681 O O . THR A 1 89 ? -10.020 7.795 13.347 1.00 97.50 89 THR A O 1
ATOM 684 N N . ASN A 1 90 ? -10.045 6.726 15.311 1.00 95.62 90 ASN A N 1
ATOM 685 C CA . ASN A 1 90 ? -8.774 6.042 15.061 1.00 95.62 90 ASN A CA 1
ATOM 686 C C . ASN A 1 90 ? -8.871 5.047 13.893 1.00 95.62 90 ASN A C 1
ATOM 688 O O . ASN A 1 90 ? -7.947 4.957 13.089 1.00 95.62 90 ASN A O 1
ATOM 692 N N . ARG A 1 91 ? -9.986 4.316 13.767 1.00 97.12 91 ARG A N 1
ATOM 693 C CA . ARG A 1 91 ? -10.236 3.403 12.643 1.00 97.12 91 ARG A CA 1
ATOM 694 C C . ARG A 1 91 ? -10.242 4.156 11.316 1.00 97.12 91 ARG A C 1
ATOM 696 O O . ARG A 1 91 ? -9.650 3.675 10.361 1.00 97.12 91 ARG A O 1
ATOM 703 N N . GLU A 1 92 ? -10.912 5.302 11.254 1.00 97.25 92 GLU A N 1
ATOM 704 C CA . GLU A 1 92 ? -10.974 6.162 10.066 1.00 97.25 92 GLU A CA 1
ATOM 705 C C . GLU A 1 92 ? -9.586 6.680 9.690 1.00 97.25 92 GLU A C 1
ATOM 707 O O . GLU A 1 92 ? -9.159 6.483 8.556 1.00 97.25 92 GLU A O 1
ATOM 712 N N . PHE A 1 93 ? -8.832 7.200 10.660 1.00 96.56 93 PHE A N 1
ATOM 713 C CA . PHE A 1 93 ? -7.446 7.615 10.446 1.00 96.56 93 PHE A CA 1
ATOM 714 C C . PHE A 1 93 ? -6.583 6.484 9.865 1.00 96.56 93 PHE A C 1
ATOM 716 O O . PHE A 1 93 ? -5.882 6.672 8.872 1.00 96.56 93 PHE A O 1
ATOM 723 N N . TRP A 1 94 ? -6.640 5.284 10.448 1.00 96.06 94 TRP A N 1
ATOM 724 C CA . TRP A 1 94 ? -5.850 4.150 9.960 1.00 96.06 94 TRP A CA 1
ATOM 725 C C . TRP A 1 94 ? -6.356 3.582 8.633 1.00 96.06 94 TRP A C 1
ATOM 727 O O . TRP A 1 94 ? -5.558 3.056 7.864 1.00 96.06 94 TRP A O 1
ATOM 737 N N . CYS A 1 95 ? -7.647 3.729 8.333 1.00 97.00 95 CYS A N 1
ATOM 738 C CA . CYS A 1 95 ? -8.220 3.418 7.026 1.00 97.00 95 CYS A CA 1
ATOM 739 C C . CYS A 1 95 ? -7.631 4.336 5.950 1.00 97.00 95 CYS A C 1
ATOM 741 O O . CYS A 1 95 ? -7.145 3.854 4.932 1.00 97.00 95 CYS A O 1
ATOM 743 N N . GLU A 1 96 ? -7.605 5.647 6.200 1.00 96.38 96 GLU A N 1
ATOM 744 C CA . GLU A 1 96 ? -6.994 6.625 5.294 1.00 96.38 96 GLU A CA 1
ATOM 745 C C . GLU A 1 96 ? -5.501 6.352 5.094 1.00 96.38 96 GLU A C 1
ATOM 747 O O . GLU A 1 96 ? -5.030 6.331 3.959 1.00 96.38 96 GLU A O 1
ATOM 752 N N . ARG A 1 97 ? -4.763 6.068 6.176 1.00 94.25 97 ARG A N 1
ATOM 753 C CA . ARG A 1 97 ? -3.343 5.693 6.096 1.00 94.25 97 ARG A CA 1
ATOM 754 C C . ARG A 1 97 ? -3.119 4.417 5.291 1.00 94.25 97 ARG A C 1
ATOM 756 O O . ARG A 1 97 ? -2.232 4.390 4.447 1.00 94.25 97 ARG A O 1
ATOM 763 N N . TYR A 1 98 ? -3.927 3.383 5.511 1.00 95.31 98 TYR A N 1
ATOM 764 C CA . TYR A 1 98 ? -3.840 2.143 4.743 1.00 95.31 98 TYR A CA 1
ATOM 765 C C . TYR A 1 98 ? -4.104 2.379 3.249 1.00 95.31 98 TYR A C 1
ATOM 767 O O . TYR A 1 98 ? -3.341 1.895 2.417 1.00 95.31 98 TYR A O 1
ATOM 775 N N . CYS A 1 99 ? -5.128 3.166 2.905 1.00 95.19 99 CYS A N 1
ATOM 776 C CA . CYS A 1 99 ? -5.412 3.529 1.516 1.00 95.19 99 CYS A CA 1
ATOM 777 C C . CYS A 1 99 ? -4.259 4.317 0.877 1.00 95.19 99 CYS A C 1
ATOM 779 O O . CYS A 1 99 ? -3.883 4.018 -0.252 1.00 95.19 99 CYS A O 1
ATOM 781 N N . GLN A 1 100 ? -3.668 5.276 1.596 1.00 92.88 100 GLN A N 1
ATOM 782 C CA . GLN A 1 100 ? -2.519 6.048 1.110 1.00 92.88 100 GLN A CA 1
ATOM 783 C C . GLN A 1 100 ? -1.323 5.146 0.793 1.00 92.88 100 GLN A C 1
ATOM 785 O O . GLN A 1 100 ? -0.760 5.243 -0.294 1.00 92.88 100 GLN A O 1
ATOM 790 N N . GLU A 1 101 ? -0.954 4.243 1.704 1.00 92.69 101 GLU A N 1
ATOM 791 C CA . GLU A 1 101 ? 0.160 3.318 1.466 1.00 92.69 101 GLU A CA 1
ATOM 792 C C . GLU A 1 101 ? -0.147 2.338 0.328 1.00 92.69 101 GLU A C 1
ATOM 794 O O . GLU A 1 101 ? 0.708 2.092 -0.520 1.00 92.69 101 GLU A O 1
ATOM 799 N N . LEU A 1 102 ? -1.388 1.852 0.230 1.00 93.31 102 LEU A N 1
ATOM 800 C CA . LEU A 1 102 ? -1.812 0.983 -0.867 1.00 93.31 102 LEU A CA 1
ATOM 801 C C . LEU A 1 102 ? -1.714 1.690 -2.228 1.00 93.31 102 LEU A C 1
ATOM 803 O O . LEU A 1 102 ? -1.217 1.118 -3.195 1.00 93.31 102 LEU A O 1
ATOM 807 N N . GLU A 1 103 ? -2.156 2.946 -2.314 1.00 92.56 103 GLU A N 1
ATOM 808 C CA . GLU A 1 103 ? -2.019 3.755 -3.527 1.00 92.56 103 GLU A CA 1
ATOM 809 C C . GLU A 1 103 ? -0.554 3.986 -3.907 1.00 92.56 103 GLU A C 1
ATOM 811 O O . GLU A 1 103 ? -0.220 3.968 -5.094 1.00 92.56 103 GLU A O 1
ATOM 816 N N . ARG A 1 104 ? 0.327 4.197 -2.923 1.00 88.75 104 ARG A N 1
ATOM 817 C CA . ARG A 1 104 ? 1.770 4.358 -3.149 1.00 88.75 104 ARG A CA 1
ATOM 818 C C . ARG A 1 104 ? 2.391 3.079 -3.701 1.00 88.75 104 ARG A C 1
ATOM 820 O O . ARG A 1 104 ? 3.082 3.154 -4.715 1.00 88.75 104 ARG A O 1
ATOM 827 N N . THR A 1 105 ? 2.094 1.924 -3.104 1.00 89.94 105 THR A N 1
ATOM 828 C CA . THR A 1 105 ? 2.552 0.617 -3.600 1.00 89.94 105 THR A CA 1
ATOM 829 C C . THR A 1 105 ? 2.063 0.360 -5.025 1.00 89.94 105 THR A C 1
ATOM 831 O O . THR A 1 105 ? 2.874 0.074 -5.900 1.00 89.94 105 THR A O 1
ATOM 834 N N . ASN A 1 106 ? 0.774 0.580 -5.305 1.00 90.06 106 ASN A N 1
ATOM 835 C CA . ASN A 1 106 ? 0.214 0.384 -6.647 1.00 90.06 106 ASN A CA 1
ATOM 836 C C . ASN A 1 106 ? 0.887 1.282 -7.700 1.00 90.06 106 ASN A C 1
ATOM 838 O O . ASN A 1 106 ? 1.131 0.851 -8.825 1.00 90.06 106 ASN A O 1
ATOM 842 N N . LYS A 1 107 ? 1.199 2.541 -7.361 1.00 88.94 107 LYS A N 1
ATOM 843 C CA . LYS A 1 107 ? 1.910 3.451 -8.276 1.00 88.94 107 LYS A CA 1
ATOM 844 C C . LYS A 1 107 ? 3.311 2.937 -8.604 1.00 88.94 107 LYS A C 1
ATOM 846 O O . LYS A 1 107 ? 3.700 2.980 -9.768 1.00 88.94 107 LYS A O 1
ATOM 851 N N . LEU A 1 108 ? 4.047 2.444 -7.608 1.00 89.44 108 LEU A N 1
ATOM 852 C CA . LEU A 1 108 ? 5.378 1.871 -7.818 1.00 89.44 108 LEU A CA 1
ATOM 853 C C . LEU A 1 108 ? 5.324 0.617 -8.695 1.00 89.44 108 LEU A C 1
ATOM 855 O O . LEU A 1 108 ? 6.120 0.501 -9.624 1.00 89.44 108 LEU A O 1
ATOM 859 N N . GLU A 1 109 ? 4.351 -0.268 -8.472 1.00 89.25 109 GLU A N 1
ATOM 860 C CA . GLU A 1 109 ? 4.137 -1.457 -9.309 1.00 89.25 109 GLU A CA 1
ATOM 861 C C . GLU A 1 109 ? 3.845 -1.088 -10.771 1.00 89.25 109 GLU A C 1
ATOM 863 O O . GLU A 1 109 ? 4.471 -1.628 -11.683 1.00 89.25 109 GLU A O 1
ATOM 868 N N . VAL A 1 110 ? 2.975 -0.101 -11.015 1.00 90.81 110 VAL A N 1
ATOM 869 C CA . VAL A 1 110 ? 2.673 0.374 -12.377 1.00 90.81 110 VAL A CA 1
ATOM 870 C C . VAL A 1 110 ? 3.926 0.905 -13.078 1.00 90.81 110 VAL A C 1
ATOM 872 O O . VAL A 1 110 ? 4.161 0.597 -14.248 1.00 90.81 110 VAL A O 1
ATOM 875 N N . VAL A 1 111 ? 4.744 1.698 -12.384 1.00 86.19 111 VAL A N 1
ATOM 876 C CA . VAL A 1 111 ? 5.980 2.262 -12.952 1.00 86.19 111 VAL A CA 1
ATOM 877 C C . VAL A 1 111 ? 6.992 1.155 -13.230 1.00 86.19 111 VAL A C 1
ATOM 879 O O . VAL A 1 111 ? 7.613 1.133 -14.293 1.00 86.19 111 VAL A O 1
ATOM 882 N N . ARG A 1 112 ? 7.121 0.191 -12.316 1.00 89.69 112 ARG A N 1
ATOM 883 C CA . ARG A 1 112 ? 7.970 -0.988 -12.494 1.00 89.69 112 ARG A CA 1
ATOM 884 C C . ARG A 1 112 ? 7.595 -1.768 -13.752 1.00 89.69 112 ARG A C 1
ATOM 886 O O . ARG A 1 112 ? 8.472 -2.090 -14.554 1.00 89.69 112 ARG A O 1
ATOM 893 N N . ASP A 1 113 ? 6.309 -2.029 -13.959 1.00 90.06 113 ASP A N 1
ATOM 894 C CA . ASP A 1 113 ? 5.817 -2.746 -15.137 1.00 90.06 113 ASP A CA 1
ATOM 895 C C . ASP A 1 113 ? 6.088 -1.971 -16.433 1.00 90.06 113 ASP A C 1
ATOM 897 O O . ASP A 1 113 ? 6.499 -2.553 -17.442 1.00 90.06 113 ASP A O 1
ATOM 901 N N . GLN A 1 114 ? 5.942 -0.643 -16.404 1.00 86.88 114 GLN A N 1
ATOM 902 C CA . GLN A 1 114 ? 6.294 0.219 -17.535 1.00 86.88 114 GLN A CA 1
ATOM 903 C C . GLN A 1 114 ? 7.795 0.176 -17.853 1.00 86.88 114 GLN A C 1
ATOM 905 O O . GLN A 1 114 ? 8.164 0.104 -19.027 1.00 86.88 114 GLN A O 1
ATOM 910 N N . LEU A 1 115 ? 8.668 0.167 -16.841 1.00 82.88 115 LEU A N 1
ATOM 911 C CA . LEU A 1 115 ? 10.116 0.044 -17.035 1.00 82.88 115 LEU A CA 1
ATOM 912 C C . LEU A 1 115 ? 10.517 -1.329 -17.574 1.00 82.88 115 LEU A C 1
ATOM 914 O O . LEU A 1 115 ? 11.367 -1.417 -18.461 1.00 82.88 115 LEU A O 1
ATOM 918 N N . LEU A 1 116 ? 9.888 -2.402 -17.090 1.00 87.12 116 LEU A N 1
ATOM 919 C CA . LEU A 1 116 ? 10.100 -3.748 -17.621 1.00 87.12 116 LEU A CA 1
ATOM 920 C C . LEU A 1 116 ? 9.671 -3.843 -19.089 1.00 87.12 116 LEU A C 1
ATOM 922 O O . LEU A 1 116 ? 10.409 -4.398 -19.908 1.00 87.12 116 LEU A O 1
ATOM 926 N N . ALA A 1 117 ? 8.529 -3.249 -19.444 1.00 84.06 117 ALA A N 1
ATOM 927 C CA . ALA A 1 117 ? 8.075 -3.162 -20.827 1.00 84.06 117 ALA A CA 1
ATOM 928 C C . ALA A 1 117 ? 9.035 -2.331 -21.697 1.00 84.06 117 ALA A C 1
ATOM 930 O O . ALA A 1 117 ? 9.361 -2.740 -22.813 1.00 84.06 117 ALA A O 1
ATOM 931 N N . ALA A 1 118 ? 9.537 -1.201 -21.189 1.00 78.12 118 ALA A N 1
ATOM 932 C CA . ALA A 1 118 ? 10.526 -0.372 -21.877 1.00 78.12 118 ALA A CA 1
ATOM 933 C C . ALA A 1 118 ? 11.841 -1.127 -22.118 1.00 78.12 118 ALA A C 1
ATOM 935 O O . ALA A 1 118 ? 12.385 -1.075 -23.221 1.00 78.12 118 ALA A O 1
ATOM 936 N N . ARG A 1 119 ? 12.318 -1.889 -21.124 1.00 83.81 119 ARG A N 1
ATOM 937 C CA . ARG A 1 119 ? 13.495 -2.755 -21.264 1.00 83.81 119 ARG A CA 1
ATOM 938 C C . ARG A 1 119 ? 13.277 -3.814 -22.337 1.00 83.81 119 ARG A C 1
ATOM 940 O O . ARG A 1 119 ? 14.115 -3.956 -23.216 1.00 83.81 119 ARG A O 1
ATOM 947 N N . HIS A 1 120 ? 12.129 -4.489 -22.327 1.00 82.62 120 HIS A N 1
ATOM 948 C CA . HIS A 1 120 ? 11.797 -5.467 -23.362 1.00 82.62 120 HIS A CA 1
ATOM 949 C C . HIS A 1 120 ? 11.782 -4.840 -24.767 1.00 82.62 120 HIS A C 1
ATOM 951 O O . HIS A 1 120 ? 12.323 -5.415 -25.709 1.00 82.62 120 HIS A O 1
ATOM 957 N N . ARG A 1 121 ? 11.198 -3.645 -24.929 1.00 80.19 121 ARG A N 1
ATOM 958 C CA . ARG A 1 121 ? 11.205 -2.923 -26.216 1.00 80.19 121 ARG A CA 1
ATOM 959 C C . ARG A 1 121 ? 12.621 -2.561 -26.666 1.00 80.19 121 ARG A C 1
ATOM 961 O O . ARG A 1 121 ? 12.931 -2.718 -27.844 1.00 80.19 121 ARG A O 1
ATOM 968 N N . LEU A 1 122 ? 13.483 -2.129 -25.743 1.00 80.00 122 LEU A N 1
ATOM 969 C CA . LEU A 1 122 ? 14.892 -1.855 -26.030 1.00 80.00 122 LEU A CA 1
ATOM 970 C C . LEU A 1 122 ? 15.635 -3.120 -26.481 1.00 80.00 122 LEU A C 1
ATOM 972 O O . LEU A 1 122 ? 16.392 -3.070 -27.448 1.00 80.00 122 LEU A O 1
ATOM 976 N N . ASP A 1 123 ? 15.389 -4.251 -25.820 1.00 79.44 123 ASP A N 1
ATOM 977 C CA . ASP A 1 123 ? 16.016 -5.531 -26.149 1.00 79.44 123 ASP A CA 1
ATOM 978 C C . ASP A 1 123 ? 15.622 -5.996 -27.561 1.00 79.44 123 ASP A C 1
ATOM 980 O O . ASP A 1 123 ? 16.486 -6.386 -28.348 1.00 79.44 123 ASP A O 1
ATOM 984 N N . VAL A 1 124 ? 14.340 -5.872 -27.923 1.00 78.69 124 VAL A N 1
ATOM 985 C CA . VAL A 1 124 ? 13.848 -6.158 -29.282 1.00 78.69 124 VAL A CA 1
ATOM 986 C C . VAL A 1 124 ? 14.471 -5.210 -30.310 1.00 78.69 124 VAL A C 1
ATOM 988 O O . VAL A 1 124 ? 14.925 -5.657 -31.362 1.00 78.69 124 VAL A O 1
ATOM 991 N N . ALA A 1 125 ? 14.542 -3.908 -30.017 1.00 71.75 125 ALA A N 1
ATOM 992 C CA . ALA A 1 125 ? 15.149 -2.929 -30.918 1.00 71.75 125 ALA A CA 1
ATOM 993 C C . ALA A 1 125 ? 16.643 -3.214 -31.164 1.00 71.75 125 ALA A C 1
ATOM 995 O O . ALA A 1 125 ? 17.112 -3.101 -32.298 1.00 71.75 125 ALA A O 1
ATOM 996 N N . GLN A 1 126 ? 17.383 -3.637 -30.132 1.00 76.88 126 GLN A N 1
ATOM 997 C CA . GLN A 1 126 ? 18.780 -4.063 -30.266 1.00 76.88 126 GLN A CA 1
ATOM 998 C C . GLN A 1 126 ? 18.914 -5.320 -31.133 1.00 76.88 126 GLN A C 1
ATOM 1000 O O . GLN A 1 126 ? 19.725 -5.326 -32.055 1.00 76.88 126 GLN A O 1
ATOM 1005 N N . GLN A 1 127 ? 18.086 -6.343 -30.902 1.00 72.56 127 GLN A N 1
ATOM 1006 C CA . GLN A 1 127 ? 18.087 -7.567 -31.713 1.00 72.56 127 GLN A CA 1
ATOM 1007 C C . GLN A 1 127 ? 17.769 -7.287 -33.188 1.00 72.56 127 GLN A C 1
ATOM 1009 O O . GLN A 1 127 ? 18.399 -7.853 -34.080 1.00 72.56 127 GLN A O 1
ATOM 1014 N N . LEU A 1 128 ? 16.823 -6.384 -33.464 1.00 68.69 128 LEU A N 1
ATOM 1015 C CA . LEU A 1 128 ? 16.507 -5.954 -34.828 1.00 68.69 128 LEU A CA 1
ATOM 1016 C C . LEU A 1 128 ? 17.676 -5.199 -35.473 1.00 68.69 128 LEU A C 1
ATOM 1018 O O . LEU A 1 128 ? 17.980 -5.432 -36.642 1.00 68.69 128 LEU A O 1
ATOM 1022 N N . ALA A 1 129 ? 18.358 -4.324 -34.730 1.00 67.62 129 ALA A N 1
ATOM 1023 C CA . ALA A 1 129 ? 19.540 -3.620 -35.225 1.00 67.62 129 ALA A CA 1
ATOM 1024 C C . ALA A 1 129 ? 20.700 -4.584 -35.539 1.00 67.62 129 ALA A C 1
ATOM 1026 O O . ALA A 1 129 ? 21.334 -4.454 -36.586 1.00 67.62 129 ALA A O 1
ATOM 1027 N N . GLU A 1 130 ? 20.942 -5.578 -34.682 1.00 72.62 130 GLU A N 1
ATOM 1028 C CA . GLU A 1 130 ? 21.926 -6.645 -34.907 1.00 72.62 130 GLU A CA 1
ATOM 1029 C C . GLU A 1 130 ? 21.561 -7.507 -36.126 1.00 72.62 130 GLU A C 1
ATOM 1031 O O . GLU A 1 130 ? 22.416 -7.779 -36.970 1.00 72.62 130 GLU A O 1
ATOM 1036 N N . GLY A 1 131 ? 20.283 -7.870 -36.273 1.00 64.56 131 GLY A N 1
ATOM 1037 C CA . GLY A 1 131 ? 19.769 -8.594 -37.436 1.00 64.56 131 GLY A CA 1
ATOM 1038 C C . GLY A 1 131 ? 19.943 -7.813 -38.741 1.00 64.56 131 GLY A C 1
ATOM 1039 O O . GLY A 1 131 ? 20.423 -8.366 -39.730 1.00 64.56 131 GLY A O 1
ATOM 1040 N N . HIS A 1 132 ? 19.640 -6.512 -38.747 1.00 64.38 132 HIS A N 1
ATOM 1041 C CA . HIS A 1 132 ? 19.886 -5.647 -39.903 1.00 64.38 132 HIS A CA 1
ATOM 1042 C C . HIS A 1 132 ? 21.377 -5.494 -40.217 1.00 64.38 132 HIS A C 1
ATOM 1044 O O . HIS A 1 132 ? 21.749 -5.522 -41.388 1.00 64.38 132 HIS A O 1
ATOM 1050 N N . ALA A 1 133 ? 22.240 -5.372 -39.205 1.00 64.25 133 ALA A N 1
ATOM 1051 C CA . ALA A 1 133 ? 23.686 -5.329 -39.406 1.00 64.25 133 A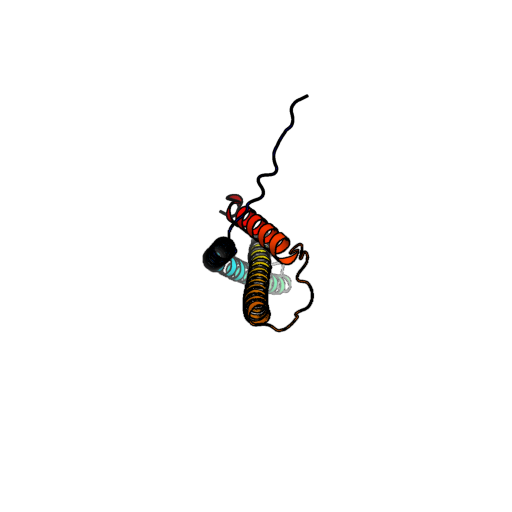LA A CA 1
ATOM 1052 C C . ALA A 1 133 ? 24.214 -6.646 -40.002 1.00 64.25 133 ALA A C 1
ATOM 1054 O O . ALA A 1 133 ? 25.051 -6.624 -40.905 1.00 64.25 133 ALA A O 1
ATOM 1055 N N . HIS A 1 134 ? 23.685 -7.788 -39.555 1.00 64.25 134 HIS A N 1
ATOM 1056 C CA . HIS A 1 134 ? 24.013 -9.098 -40.111 1.00 64.25 134 HIS A CA 1
ATOM 1057 C C . HIS A 1 134 ? 23.547 -9.235 -41.568 1.00 64.25 134 HIS A C 1
ATOM 1059 O O . HIS A 1 134 ? 24.334 -9.629 -42.424 1.00 64.25 134 HIS A O 1
ATOM 1065 N N . LEU A 1 135 ? 22.312 -8.830 -41.880 1.00 64.12 135 LEU A N 1
ATOM 1066 C CA . LEU A 1 135 ? 21.791 -8.808 -43.251 1.00 64.12 135 LEU A CA 1
ATOM 1067 C C . LEU A 1 135 ? 22.601 -7.868 -44.155 1.00 64.12 135 LEU A C 1
ATOM 1069 O O . LEU A 1 135 ? 22.968 -8.256 -45.257 1.00 64.12 135 LEU A O 1
ATOM 1073 N N . ALA A 1 136 ? 22.962 -6.671 -43.689 1.00 61.91 136 ALA A N 1
ATOM 1074 C CA . ALA A 1 136 ? 23.835 -5.760 -44.430 1.00 61.91 136 ALA A CA 1
ATOM 1075 C C . ALA A 1 136 ? 25.236 -6.357 -44.664 1.00 61.91 136 ALA A C 1
ATOM 1077 O O . ALA A 1 136 ? 25.801 -6.209 -45.747 1.00 61.91 136 ALA A O 1
ATOM 1078 N N . SER A 1 137 ? 25.779 -7.082 -43.679 1.00 63.19 137 SER A N 1
ATOM 1079 C CA . SER A 1 137 ? 27.036 -7.821 -43.824 1.00 63.19 137 SER A CA 1
ATOM 1080 C C . SER A 1 137 ? 26.933 -8.957 -44.844 1.00 63.19 137 SER A C 1
ATOM 1082 O O . SER A 1 137 ? 27.920 -9.225 -45.520 1.00 63.19 137 SER A O 1
ATOM 1084 N N . LEU A 1 138 ? 25.779 -9.620 -44.968 1.00 59.75 138 LEU A N 1
ATOM 1085 C CA . LEU A 1 138 ? 25.524 -10.634 -45.998 1.00 59.75 138 LEU A CA 1
ATOM 1086 C C . LEU A 1 138 ? 25.319 -9.993 -47.382 1.00 59.75 138 LEU A C 1
ATOM 1088 O O . LEU A 1 138 ? 25.843 -10.497 -48.373 1.00 59.75 138 LEU A O 1
ATOM 1092 N N . ALA A 1 139 ? 24.655 -8.833 -47.454 1.00 57.62 139 ALA A N 1
ATOM 1093 C CA . ALA A 1 139 ? 24.479 -8.066 -48.690 1.00 57.62 139 ALA A CA 1
ATOM 1094 C C . ALA A 1 139 ? 25.818 -7.625 -49.300 1.00 57.62 139 ALA A C 1
ATOM 1096 O O . ALA A 1 139 ? 26.008 -7.675 -50.515 1.00 57.62 139 ALA A O 1
ATOM 1097 N N . ALA A 1 140 ? 26.781 -7.248 -48.450 1.00 57.50 140 ALA A N 1
ATOM 1098 C CA . ALA A 1 140 ? 28.140 -6.889 -48.856 1.00 57.50 140 ALA A CA 1
ATOM 1099 C C . ALA A 1 140 ? 28.914 -8.050 -49.521 1.00 57.50 140 ALA A C 1
ATOM 1101 O O . ALA A 1 140 ? 29.940 -7.811 -50.156 1.00 57.50 140 ALA A O 1
ATOM 1102 N N . ILE A 1 141 ? 28.418 -9.288 -49.405 1.00 60.47 141 ILE A N 1
ATOM 1103 C CA . ILE A 1 141 ? 28.985 -10.501 -50.014 1.00 60.47 141 ILE A CA 1
ATOM 1104 C C . ILE A 1 141 ? 28.312 -10.813 -51.375 1.00 60.47 141 ILE A C 1
ATOM 1106 O O . ILE A 1 141 ? 28.768 -11.702 -52.089 1.00 60.47 141 ILE A O 1
ATOM 1110 N N . GLY A 1 142 ? 27.308 -10.029 -51.808 1.00 46.50 142 GLY A N 1
ATOM 1111 C CA . GLY A 1 142 ? 26.838 -10.003 -53.204 1.00 46.50 142 GLY A CA 1
ATOM 1112 C C . GLY A 1 142 ? 25.336 -10.184 -53.451 1.00 46.50 142 GLY A C 1
ATOM 1113 O O . GLY A 1 142 ? 24.946 -10.275 -54.614 1.00 46.50 142 GLY A O 1
ATOM 1114 N N . GLU A 1 143 ? 24.483 -10.215 -52.424 1.00 49.28 143 GLU A N 1
ATOM 1115 C CA . GLU A 1 143 ? 23.024 -10.319 -52.606 1.00 49.28 143 GLU A CA 1
ATOM 1116 C C . GLU A 1 143 ? 22.307 -8.979 -52.341 1.00 49.28 143 GLU A C 1
ATOM 1118 O O . GLU A 1 143 ? 22.568 -8.327 -51.327 1.00 49.28 143 GLU A O 1
ATOM 1123 N N . PRO A 1 144 ? 21.395 -8.526 -53.227 1.00 45.94 144 PRO A N 1
ATOM 1124 C CA . PRO A 1 144 ? 20.709 -7.253 -53.045 1.00 45.94 144 PRO A CA 1
ATOM 1125 C C . PRO A 1 144 ? 19.640 -7.371 -51.951 1.00 45.94 144 PRO A C 1
ATOM 1127 O O . PRO A 1 144 ? 18.677 -8.125 -52.087 1.00 45.94 144 PRO A O 1
ATOM 1130 N N . LEU A 1 145 ? 19.783 -6.581 -50.886 1.00 48.59 145 LEU A N 1
ATOM 1131 C CA . LEU A 1 145 ? 18.797 -6.455 -49.810 1.00 48.59 145 LEU A CA 1
ATOM 1132 C C . LEU A 1 145 ? 18.089 -5.086 -49.857 1.00 48.59 145 LEU A C 1
ATOM 1134 O O . LEU A 1 145 ? 18.686 -4.095 -50.288 1.00 48.59 145 LEU A O 1
ATOM 1138 N N . PRO A 1 146 ? 16.807 -5.020 -49.447 1.00 44.31 146 PRO A N 1
ATOM 1139 C CA . PRO A 1 146 ? 15.987 -3.822 -49.569 1.00 44.31 146 PRO A CA 1
ATOM 1140 C C . PRO A 1 146 ? 16.452 -2.716 -48.611 1.00 44.31 146 PRO A C 1
ATOM 1142 O O . PRO A 1 146 ? 16.838 -2.970 -47.473 1.00 44.31 146 PRO A O 1
ATOM 1145 N N . ASN A 1 147 ? 16.403 -1.480 -49.116 1.00 47.56 147 ASN A N 1
ATOM 1146 C CA . ASN A 1 147 ? 16.897 -0.247 -48.501 1.00 47.56 147 ASN A CA 1
ATOM 1147 C C . ASN A 1 147 ? 16.579 -0.107 -46.999 1.00 47.56 147 ASN A C 1
ATOM 1149 O O . ASN A 1 147 ? 15.442 0.163 -46.616 1.00 47.56 147 ASN A O 1
ATOM 1153 N N . ALA A 1 148 ? 17.622 -0.154 -46.168 1.00 48.94 148 ALA A N 1
ATOM 1154 C CA . ALA A 1 148 ? 17.601 0.320 -44.789 1.00 48.94 148 ALA A CA 1
ATOM 1155 C C . ALA A 1 148 ? 17.713 1.855 -44.773 1.00 48.94 148 ALA A C 1
ATOM 1157 O O . ALA A 1 148 ? 18.791 2.410 -44.576 1.00 48.94 148 ALA A O 1
ATOM 1158 N N . ALA A 1 149 ? 16.613 2.559 -45.045 1.00 43.78 149 ALA A N 1
ATOM 1159 C CA . ALA A 1 149 ? 16.572 4.016 -44.956 1.00 43.78 149 ALA A CA 1
ATOM 1160 C C . ALA A 1 149 ? 15.606 4.465 -43.851 1.00 43.78 149 ALA A C 1
ATOM 1162 O O . ALA A 1 149 ? 14.401 4.262 -43.954 1.00 43.78 149 ALA A O 1
ATOM 1163 N N . ASN A 1 150 ? 16.178 5.122 -42.837 1.00 50.94 150 ASN A N 1
ATOM 1164 C CA . ASN A 1 150 ? 15.528 5.924 -41.797 1.00 50.94 150 ASN A CA 1
ATOM 1165 C C . ASN A 1 150 ? 14.426 5.244 -40.972 1.00 50.94 150 ASN A C 1
ATOM 1167 O O . ASN A 1 150 ? 13.235 5.456 -41.186 1.00 50.94 150 ASN A O 1
ATOM 1171 N N . THR A 1 151 ? 14.839 4.566 -39.904 1.00 48.78 151 THR A N 1
ATOM 1172 C CA . THR A 1 151 ? 13.976 4.345 -38.739 1.00 48.78 151 THR A CA 1
ATOM 1173 C C . THR A 1 151 ? 14.300 5.410 -37.703 1.00 48.78 151 THR A C 1
ATOM 1175 O O . THR A 1 151 ? 15.231 5.277 -36.913 1.00 48.78 151 THR A O 1
ATOM 1178 N N . ASP A 1 152 ? 13.530 6.494 -37.730 1.00 53.53 152 ASP A N 1
ATOM 1179 C CA . ASP A 1 152 ? 13.199 7.216 -36.506 1.00 53.53 152 ASP A CA 1
ATOM 1180 C C . ASP A 1 152 ? 12.738 6.141 -35.500 1.00 53.53 152 ASP A C 1
ATOM 1182 O O . ASP A 1 152 ? 11.844 5.374 -35.842 1.00 53.53 152 ASP A O 1
ATOM 1186 N N . GLN A 1 153 ? 13.432 5.958 -34.370 1.00 62.09 153 GLN A N 1
ATOM 1187 C CA . GLN A 1 153 ? 13.177 4.863 -33.416 1.00 62.09 153 GLN A CA 1
ATOM 1188 C C . GLN A 1 153 ? 12.249 5.376 -32.302 1.00 62.09 153 GLN A C 1
ATOM 1190 O O . GLN A 1 153 ? 12.742 5.855 -31.270 1.00 62.09 153 GLN A O 1
ATOM 1195 N N . PRO A 1 154 ? 10.912 5.372 -32.489 1.00 65.12 154 PRO A N 1
ATOM 1196 C CA . PRO A 1 154 ? 9.973 5.835 -31.472 1.00 65.12 154 PRO A CA 1
ATOM 1197 C C . PRO A 1 154 ? 10.108 5.037 -30.171 1.00 65.12 154 PRO A C 1
ATOM 1199 O O . PRO A 1 154 ? 9.927 5.602 -29.095 1.00 65.12 154 PRO A O 1
ATOM 1202 N N . GLU A 1 155 ? 10.520 3.772 -30.251 1.00 57.00 155 GLU A N 1
ATOM 1203 C CA . GLU A 1 155 ? 10.730 2.889 -29.104 1.00 57.00 155 GLU A CA 1
ATOM 1204 C C . GLU A 1 155 ? 11.869 3.390 -28.207 1.00 57.00 155 GLU A C 1
ATOM 1206 O O . GLU A 1 155 ? 11.762 3.348 -26.982 1.00 57.00 155 GLU A O 1
ATOM 1211 N N . LEU A 1 156 ? 12.941 3.926 -28.803 1.00 60.53 156 LEU A N 1
ATOM 1212 C CA . LEU A 1 156 ? 14.080 4.485 -28.070 1.00 60.53 156 LEU A CA 1
ATOM 1213 C C . LEU A 1 156 ? 13.695 5.786 -27.354 1.00 60.53 156 LEU A C 1
ATOM 1215 O O . LEU A 1 156 ? 14.077 6.007 -26.204 1.00 60.53 156 LEU A O 1
ATOM 1219 N N . ARG A 1 157 ? 12.908 6.642 -28.020 1.00 66.19 157 ARG A N 1
ATOM 1220 C CA . ARG A 1 157 ? 12.389 7.883 -27.424 1.00 66.19 157 ARG A CA 1
ATOM 1221 C C . ARG A 1 157 ? 11.430 7.597 -26.273 1.00 66.19 157 ARG A C 1
ATOM 1223 O O . ARG A 1 157 ? 11.507 8.260 -25.241 1.00 66.19 157 ARG A O 1
ATOM 1230 N N . GLU A 1 158 ? 10.555 6.610 -26.428 1.00 66.56 158 GLU A N 1
ATOM 1231 C CA . GLU A 1 158 ? 9.632 6.199 -25.374 1.00 66.56 158 GLU A CA 1
ATOM 1232 C C . GLU A 1 158 ? 10.372 5.577 -24.182 1.00 66.56 158 GLU A C 1
ATOM 1234 O O . GLU A 1 158 ? 10.086 5.938 -23.041 1.00 66.56 158 GLU A O 1
ATOM 1239 N N . ALA A 1 159 ? 11.380 4.733 -24.430 1.00 56.50 159 ALA A N 1
ATOM 1240 C CA . ALA A 1 159 ? 12.222 4.166 -23.378 1.00 56.50 159 ALA A CA 1
ATOM 1241 C C . ALA A 1 159 ? 12.961 5.255 -22.582 1.00 56.50 159 ALA A C 1
ATOM 1243 O O . ALA A 1 159 ? 12.950 5.228 -21.354 1.00 56.50 159 ALA A O 1
ATOM 1244 N N . LEU A 1 160 ? 13.540 6.255 -23.255 1.00 60.31 160 LEU A N 1
ATOM 1245 C CA . LEU A 1 160 ? 14.192 7.393 -22.593 1.00 60.31 160 LEU A CA 1
ATOM 1246 C C . LEU A 1 160 ? 13.209 8.247 -21.780 1.00 60.31 160 LEU A C 1
ATOM 1248 O O . LEU A 1 160 ? 13.546 8.677 -20.678 1.00 60.31 160 LEU A O 1
ATOM 1252 N N . ARG A 1 161 ? 11.990 8.472 -22.290 1.00 76.06 161 ARG A N 1
ATOM 1253 C CA . ARG A 1 161 ? 10.938 9.189 -21.552 1.00 76.06 161 ARG A CA 1
ATOM 1254 C C . ARG A 1 161 ? 10.589 8.467 -20.248 1.00 76.06 161 ARG A C 1
ATOM 1256 O O . ARG A 1 161 ? 10.513 9.114 -19.211 1.00 76.06 161 ARG A O 1
ATOM 1263 N N . LEU A 1 162 ? 10.414 7.146 -20.306 1.00 68.31 162 LEU A N 1
ATOM 1264 C CA . LEU A 1 162 ? 10.067 6.319 -19.146 1.00 68.31 162 LEU A CA 1
ATOM 1265 C C . LEU A 1 162 ? 11.209 6.235 -18.123 1.00 68.31 162 LEU A C 1
ATOM 1267 O O . LEU A 1 162 ? 10.945 6.281 -16.927 1.00 68.31 162 LEU A O 1
ATOM 1271 N N . VAL A 1 163 ? 12.471 6.192 -18.573 1.00 62.28 163 VAL A N 1
ATOM 1272 C CA . VAL A 1 163 ? 13.642 6.294 -17.679 1.00 62.28 163 VAL A CA 1
ATOM 1273 C C . VAL A 1 163 ? 13.606 7.598 -16.886 1.00 62.28 163 VAL A C 1
ATOM 1275 O O . VAL A 1 163 ? 13.759 7.574 -15.672 1.00 62.28 163 VAL A O 1
ATOM 1278 N N . HIS A 1 164 ? 13.371 8.729 -17.551 1.00 63.56 164 HIS A N 1
ATOM 1279 C CA . HIS A 1 164 ? 13.329 10.028 -16.878 1.00 63.56 164 HIS A CA 1
ATOM 1280 C C . HIS A 1 164 ? 12.120 10.188 -15.948 1.00 63.56 164 HIS A C 1
ATOM 1282 O O . HIS A 1 164 ? 12.238 10.811 -14.897 1.00 63.56 164 HIS A O 1
ATOM 1288 N N . GLU A 1 165 ? 10.969 9.619 -16.310 1.00 67.94 165 GLU A N 1
ATOM 1289 C CA . GLU A 1 165 ? 9.783 9.589 -15.449 1.00 67.94 165 GLU A CA 1
ATOM 1290 C C . GLU A 1 165 ? 10.041 8.765 -14.176 1.00 67.94 165 GLU A C 1
ATOM 1292 O O . GLU A 1 165 ? 9.700 9.205 -13.080 1.00 67.94 165 GLU A O 1
ATOM 1297 N N . ALA A 1 166 ? 10.731 7.627 -14.292 1.00 61.41 166 ALA A N 1
ATOM 1298 C CA . ALA A 1 166 ? 11.129 6.818 -13.144 1.00 61.41 166 ALA A CA 1
ATOM 1299 C C . ALA A 1 166 ? 12.221 7.473 -12.284 1.00 61.41 166 ALA A C 1
ATOM 1301 O O . ALA A 1 166 ? 12.125 7.429 -11.061 1.00 61.41 166 ALA A O 1
ATOM 1302 N N . GLU A 1 167 ? 13.225 8.114 -12.891 1.00 59.19 167 GLU A N 1
ATOM 1303 C CA . GLU A 1 167 ? 14.238 8.899 -12.168 1.00 59.19 167 GLU A CA 1
ATOM 1304 C C . GLU A 1 167 ? 13.579 10.034 -11.371 1.00 59.19 167 GLU A C 1
ATOM 1306 O O . GLU A 1 167 ? 13.864 10.190 -10.189 1.00 59.19 167 GLU A O 1
ATOM 1311 N N . ALA A 1 168 ? 12.622 10.759 -11.959 1.00 67.69 168 ALA A N 1
ATOM 1312 C CA . ALA A 1 168 ? 11.877 11.807 -11.261 1.00 67.69 168 ALA A CA 1
ATOM 1313 C C . ALA A 1 168 ? 11.014 11.265 -10.105 1.00 67.69 168 ALA A C 1
ATOM 1315 O O . ALA A 1 168 ? 10.873 11.926 -9.077 1.00 67.69 168 ALA A O 1
ATOM 1316 N N . LEU A 1 169 ? 10.446 10.064 -10.252 1.00 60.16 169 LEU A N 1
ATOM 1317 C CA . LEU A 1 169 ? 9.679 9.403 -9.192 1.00 60.16 169 LEU A CA 1
ATOM 1318 C C . LEU A 1 169 ? 10.568 8.873 -8.061 1.00 60.16 169 LEU A C 1
ATOM 1320 O O . LEU A 1 169 ? 10.176 8.970 -6.902 1.00 60.16 169 LEU A O 1
ATOM 1324 N N . ALA A 1 170 ? 11.764 8.372 -8.375 1.00 56.06 170 ALA A N 1
ATOM 1325 C CA . ALA A 1 170 ? 12.755 7.942 -7.389 1.00 56.06 170 ALA A CA 1
ATOM 1326 C C . ALA A 1 170 ? 13.438 9.129 -6.677 1.00 56.06 170 ALA A C 1
ATOM 1328 O O . ALA A 1 170 ? 13.800 9.030 -5.506 1.00 56.06 170 ALA A O 1
ATOM 1329 N N . GLU A 1 171 ? 13.602 10.265 -7.364 1.00 51.75 171 GLU A N 1
ATOM 1330 C CA . GLU A 1 171 ? 14.186 11.499 -6.818 1.00 51.75 171 GLU A CA 1
ATOM 1331 C C . GLU A 1 171 ? 13.200 12.355 -6.014 1.00 51.75 171 GLU A C 1
ATOM 1333 O O . GLU A 1 171 ? 13.631 13.270 -5.301 1.00 51.75 171 GLU A O 1
ATOM 1338 N N . LEU A 1 172 ? 11.893 12.070 -6.074 1.00 52.25 172 LEU A N 1
ATOM 1339 C CA . LEU A 1 172 ? 10.910 12.659 -5.168 1.00 52.25 172 LEU A CA 1
ATOM 1340 C C . LEU A 1 172 ? 11.225 12.199 -3.735 1.00 52.25 172 LEU A C 1
ATOM 1342 O O . LEU A 1 172 ? 10.677 11.240 -3.208 1.00 52.25 172 LEU A O 1
ATOM 1346 N N . LYS A 1 173 ? 12.091 12.960 -3.064 1.00 45.19 173 LYS A N 1
ATOM 1347 C CA . LYS A 1 173 ? 12.404 12.888 -1.627 1.00 45.19 173 LYS A CA 1
ATOM 1348 C C . LYS A 1 173 ? 11.186 13.054 -0.705 1.00 45.19 173 LYS A C 1
ATOM 1350 O O . LYS A 1 173 ? 11.340 13.021 0.506 1.00 45.19 173 LYS A O 1
ATOM 1355 N N . GLU A 1 174 ? 9.991 13.242 -1.254 1.00 43.59 174 GLU A N 1
ATOM 1356 C CA . GLU A 1 174 ? 8.735 13.406 -0.514 1.00 43.59 174 GLU A CA 1
ATOM 1357 C C . GLU A 1 174 ? 8.059 12.070 -0.158 1.00 43.59 174 GLU A C 1
ATOM 1359 O O . GLU A 1 174 ? 6.958 12.056 0.383 1.00 43.59 174 GLU A O 1
ATOM 1364 N N . TRP A 1 175 ? 8.711 10.940 -0.448 1.00 45.81 175 TRP A N 1
ATOM 1365 C CA . TRP A 1 175 ? 8.230 9.601 -0.098 1.00 45.81 175 TRP A CA 1
ATOM 1366 C C . TRP A 1 175 ? 8.818 9.087 1.235 1.00 45.81 175 TRP A C 1
ATOM 1368 O O . TRP A 1 175 ? 8.497 7.967 1.636 1.00 45.81 175 TRP A O 1
ATOM 1378 N N . SER A 1 176 ? 9.637 9.887 1.934 1.00 37.53 176 SER A N 1
ATOM 1379 C CA . SER A 1 176 ? 10.079 9.631 3.318 1.00 37.53 176 SER A CA 1
ATOM 1380 C C . SER A 1 176 ? 9.135 10.236 4.350 1.00 37.53 176 SER A C 1
ATOM 1382 O O . SER A 1 176 ? 8.867 11.453 4.211 1.00 37.53 176 SER A O 1
#

Secondary structure (DSSP, 8-state):
-------------HHHHHHHHHHHHHHHHHHHHHHHHHHHHHHHHHHHHHHHHHHHHHHHHHHHTS-TTSHHHHHHHHHHHHHHHHHHHHHHHHHHHHHHHHHHHHHHHHHHHHHHHHHHHHHHHHHHHHHHHHHHHHHTTT-----------HHHHHHHHHHHHHHHHHH-GGG-

Radius of gyration: 29.94 Å; chains: 1; bounding box: 62×49×90 Å